Protein AF-A0A2N5UK79-F1 (afdb_monomer_lite)

Organism: NCBI:txid200324

Sequence (112 aa):
MDLDQPKDEDAIMNDSPDMDDNNEEETNSAPAPPPQRLILRLGPHPTQISSSVNPQNILARWTRSAAAFTTGAVEPSTHAQAMASTKHDLWIAAEGRELENMKEHRVWIEIP

Radius of gyration: 33.53 Å; chains: 1; bounding box: 67×70×67 Å

Structure (mmCIF, N/CA/C/O backbone):
data_AF-A0A2N5UK79-F1
#
_entry.id   AF-A0A2N5UK79-F1
#
loop_
_atom_site.group_PDB
_atom_site.id
_atom_site.type_symbol
_atom_site.label_atom_id
_atom_site.label_alt_id
_atom_site.label_comp_id
_atom_site.label_asym_id
_atom_site.label_entity_id
_atom_site.label_seq_id
_atom_site.pdbx_PDB_ins_code
_atom_site.Cartn_x
_atom_site.Cartn_y
_atom_site.Cartn_z
_atom_site.occupancy
_atom_site.B_iso_or_equiv
_atom_site.auth_seq_id
_atom_site.auth_comp_id
_atom_site.auth_asym_id
_atom_site.auth_atom_id
_atom_site.pdbx_PDB_model_num
ATOM 1 N N . MET A 1 1 ? 26.644 45.780 -2.746 1.00 44.78 1 MET A N 1
ATOM 2 C CA . MET A 1 1 ? 25.693 46.239 -3.768 1.00 44.78 1 MET A CA 1
ATOM 3 C C . MET A 1 1 ? 26.014 45.384 -4.982 1.00 44.78 1 MET A C 1
ATOM 5 O O . MET A 1 1 ? 27.130 45.495 -5.460 1.00 44.78 1 MET A O 1
ATOM 9 N N . ASP A 1 2 ? 25.245 44.371 -5.366 1.00 47.16 2 ASP A N 1
ATOM 10 C CA . ASP A 1 2 ? 23.811 44.168 -5.168 1.00 47.16 2 ASP A CA 1
ATOM 11 C C . ASP A 1 2 ? 23.435 42.680 -5.202 1.00 47.16 2 ASP A C 1
ATOM 13 O O . ASP A 1 2 ? 24.169 41.850 -5.735 1.00 47.16 2 ASP A O 1
ATOM 17 N N . LEU A 1 3 ? 22.318 42.370 -4.540 1.00 53.75 3 LEU A N 1
ATOM 18 C CA . LEU A 1 3 ? 21.673 41.063 -4.504 1.00 53.75 3 LEU A CA 1
ATOM 19 C C . LEU A 1 3 ? 20.968 40.806 -5.843 1.00 53.75 3 LEU A C 1
ATOM 21 O O . LEU A 1 3 ? 20.101 41.590 -6.224 1.00 53.75 3 LEU A O 1
ATOM 25 N N . ASP A 1 4 ? 21.257 39.677 -6.488 1.00 54.53 4 ASP A N 1
ATOM 26 C CA . ASP A 1 4 ? 20.405 39.138 -7.550 1.00 54.53 4 ASP A CA 1
ATOM 27 C C . ASP A 1 4 ? 19.260 38.336 -6.922 1.00 54.53 4 ASP A C 1
ATOM 29 O O . ASP A 1 4 ? 19.418 37.207 -6.455 1.00 54.53 4 ASP A O 1
ATOM 33 N N . GLN A 1 5 ? 18.095 38.974 -6.891 1.00 59.84 5 GLN A N 1
ATOM 34 C CA . GLN A 1 5 ? 16.809 38.415 -6.501 1.00 59.84 5 GLN A CA 1
ATOM 35 C C . GLN A 1 5 ? 16.003 38.209 -7.799 1.00 59.84 5 GLN A C 1
ATOM 37 O O . GLN A 1 5 ? 15.756 39.197 -8.499 1.00 59.84 5 GLN A O 1
ATOM 42 N N . PRO A 1 6 ? 15.618 36.981 -8.193 1.00 58.03 6 PRO A N 1
ATOM 43 C CA . PRO A 1 6 ? 14.696 36.815 -9.308 1.00 58.03 6 PRO A CA 1
ATOM 44 C C . PRO A 1 6 ? 13.306 37.322 -8.904 1.00 58.03 6 PRO A C 1
ATOM 46 O O . PRO A 1 6 ? 12.846 37.107 -7.784 1.00 58.03 6 PRO A O 1
ATOM 49 N N . LYS A 1 7 ? 12.710 38.070 -9.832 1.00 55.88 7 LYS A N 1
ATOM 50 C CA . LYS A 1 7 ? 11.483 38.855 -9.705 1.00 55.88 7 LYS A CA 1
ATOM 51 C C . LYS A 1 7 ? 10.259 37.955 -9.566 1.00 55.88 7 LYS A C 1
ATOM 53 O O . LYS A 1 7 ? 10.086 37.032 -10.350 1.00 55.88 7 LYS A O 1
ATOM 58 N N . ASP A 1 8 ? 9.393 38.309 -8.625 1.00 51.81 8 ASP A N 1
ATOM 59 C CA . ASP A 1 8 ? 8.009 37.850 -8.556 1.00 51.81 8 ASP A CA 1
ATOM 60 C C . ASP A 1 8 ? 7.259 38.307 -9.820 1.00 51.81 8 ASP A C 1
ATOM 62 O O . ASP A 1 8 ? 7.079 39.507 -10.042 1.00 51.81 8 ASP A O 1
ATOM 66 N N . GLU A 1 9 ? 6.839 37.363 -10.661 1.00 59.91 9 GLU A N 1
ATOM 67 C CA . GLU A 1 9 ? 6.127 37.626 -11.921 1.00 59.91 9 GLU A CA 1
ATOM 68 C C . GLU A 1 9 ? 4.672 37.121 -11.940 1.00 59.91 9 GLU A C 1
ATOM 70 O O . GLU A 1 9 ? 4.070 37.001 -13.000 1.00 59.91 9 GLU A O 1
ATOM 75 N N . ASP A 1 10 ? 4.056 36.955 -10.763 1.00 54.78 10 ASP A N 1
ATOM 76 C CA . ASP A 1 10 ? 2.658 36.497 -10.628 1.00 54.78 10 ASP A CA 1
ATOM 77 C C . ASP A 1 10 ? 1.663 37.579 -10.162 1.00 54.78 10 ASP A C 1
ATOM 79 O O . ASP A 1 10 ? 0.527 37.290 -9.782 1.00 54.78 10 ASP A O 1
ATOM 83 N N . ALA A 1 11 ? 2.040 38.855 -10.207 1.00 58.62 11 ALA A N 1
ATOM 84 C CA . ALA A 1 11 ? 1.110 39.947 -9.943 1.00 58.62 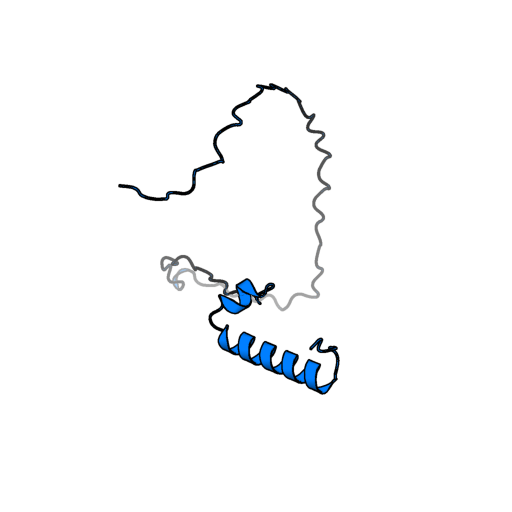11 ALA A CA 1
ATOM 85 C C . ALA A 1 11 ? 0.620 40.544 -11.265 1.00 58.62 11 ALA A C 1
ATOM 87 O O . ALA A 1 11 ? 1.346 41.326 -11.864 1.00 58.62 11 ALA A O 1
ATOM 88 N N . ILE A 1 12 ? -0.585 40.155 -11.702 1.00 54.00 12 ILE A N 1
ATOM 89 C CA . ILE A 1 12 ? -1.654 40.960 -12.340 1.00 54.00 12 ILE A CA 1
ATOM 90 C C . ILE A 1 12 ? -2.626 39.974 -13.011 1.00 54.00 12 ILE A C 1
ATOM 92 O O . ILE A 1 12 ? -2.335 39.458 -14.080 1.00 54.00 12 ILE A O 1
ATOM 96 N N . MET A 1 13 ? -3.788 39.752 -12.394 1.00 54.75 13 MET A N 1
ATOM 97 C CA . MET A 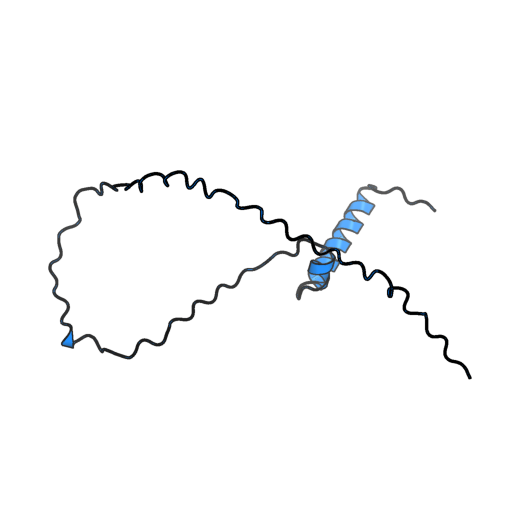1 13 ? -5.101 39.668 -13.057 1.00 54.75 13 MET A CA 1
ATOM 98 C C . MET A 1 13 ? -6.163 39.780 -11.957 1.00 54.75 13 MET A C 1
ATOM 100 O O . MET A 1 13 ? -6.706 38.796 -11.461 1.00 54.75 13 MET A O 1
ATOM 104 N N . ASN A 1 14 ? -6.399 41.018 -11.527 1.00 53.56 14 ASN A N 1
ATOM 105 C CA . ASN A 1 14 ? -7.633 41.392 -10.858 1.00 53.56 14 ASN A CA 1
ATOM 106 C C . ASN A 1 14 ? -8.626 41.759 -11.961 1.00 53.56 14 ASN A C 1
ATOM 108 O O . ASN A 1 14 ? -8.465 42.817 -12.556 1.00 53.56 14 ASN A O 1
ATOM 112 N N . ASP A 1 15 ? -9.597 40.891 -12.226 1.00 53.44 15 ASP A N 1
ATOM 113 C CA . ASP A 1 15 ? -10.836 41.240 -12.922 1.00 53.44 15 ASP A CA 1
ATOM 114 C C . ASP A 1 15 ? -11.929 40.267 -12.466 1.00 53.44 15 ASP A C 1
ATOM 116 O O . ASP A 1 15 ? -12.159 39.206 -13.048 1.00 53.44 15 ASP A O 1
ATOM 120 N N . SER A 1 16 ? -12.594 40.635 -11.371 1.00 57.38 16 SER A N 1
ATOM 121 C CA . SER A 1 16 ? -13.959 40.183 -11.117 1.00 57.38 16 SER A CA 1
ATOM 122 C C . SER A 1 16 ? -14.889 40.837 -12.134 1.00 57.38 16 SER A C 1
ATOM 124 O O . SER A 1 16 ? -14.885 42.062 -12.262 1.00 57.38 16 SER A O 1
ATOM 126 N N . PRO A 1 17 ? -15.795 40.064 -12.734 1.00 58.38 17 PRO A N 1
ATOM 127 C CA . PRO A 1 17 ? -17.143 40.545 -12.959 1.00 58.38 17 PRO A CA 1
ATOM 128 C C . PRO A 1 17 ? -18.096 39.886 -11.956 1.00 58.38 17 PRO A C 1
ATOM 130 O O . PRO A 1 17 ? -18.229 38.663 -11.920 1.00 58.38 17 PRO A O 1
ATOM 133 N N . ASP A 1 18 ? -18.765 40.728 -11.162 1.00 56.41 18 ASP A N 1
ATOM 134 C CA . ASP A 1 18 ? -20.046 40.405 -10.529 1.00 56.41 18 ASP A CA 1
ATOM 135 C C . ASP A 1 18 ? -20.997 39.887 -11.612 1.00 56.41 18 ASP A C 1
ATOM 137 O O . ASP A 1 18 ? -21.378 40.621 -12.527 1.00 56.41 18 ASP A O 1
ATOM 141 N N . MET A 1 19 ? -21.371 38.618 -11.502 1.00 58.22 19 MET A N 1
ATOM 142 C CA . MET A 1 19 ? -22.505 38.043 -12.208 1.00 58.22 19 MET A CA 1
ATOM 143 C C . MET A 1 19 ? -23.392 37.394 -11.152 1.00 58.22 19 MET A C 1
ATOM 145 O O . MET A 1 19 ? -23.223 36.227 -10.801 1.00 58.22 19 MET A O 1
ATOM 149 N N . ASP A 1 20 ? -24.316 38.202 -10.630 1.00 56.81 20 ASP A N 1
ATOM 150 C CA . ASP A 1 20 ? -25.580 37.730 -10.072 1.00 56.81 20 ASP A CA 1
ATOM 151 C C . ASP A 1 20 ? -26.309 36.957 -11.180 1.00 56.81 20 ASP A C 1
ATOM 153 O O . ASP A 1 20 ? -27.075 37.527 -11.958 1.00 56.81 20 ASP A O 1
ATOM 157 N N . ASP A 1 21 ? -26.044 35.656 -11.281 1.00 48.94 21 ASP A N 1
ATOM 158 C CA . ASP A 1 21 ? -26.892 34.748 -12.042 1.00 48.94 21 ASP A CA 1
ATOM 159 C C . ASP A 1 21 ? -27.800 34.017 -11.054 1.00 48.94 21 ASP A C 1
ATOM 161 O O . ASP A 1 21 ? -27.478 32.970 -10.486 1.00 48.94 21 ASP A O 1
ATOM 165 N N . ASN A 1 22 ? -28.930 34.672 -10.790 1.00 56.16 22 ASN A N 1
ATOM 166 C CA . ASN A 1 22 ? -30.083 34.134 -10.090 1.00 56.16 22 ASN A CA 1
ATOM 167 C C . ASN A 1 22 ? -30.681 32.990 -10.924 1.00 56.16 22 ASN A C 1
ATOM 169 O O . ASN A 1 22 ? -31.709 33.159 -11.578 1.00 56.16 22 ASN A O 1
ATOM 173 N N . ASN A 1 23 ? -30.022 31.831 -10.922 1.00 48.59 23 ASN A N 1
ATOM 174 C CA . ASN A 1 23 ? -30.561 30.614 -11.504 1.00 48.59 23 ASN A CA 1
ATOM 175 C C . ASN A 1 23 ? -31.272 29.830 -10.397 1.00 48.59 23 ASN A C 1
ATOM 177 O O . ASN A 1 23 ? -30.676 29.032 -9.671 1.00 48.59 23 ASN A O 1
ATOM 181 N N . GLU A 1 24 ? -32.562 30.119 -10.242 1.00 54.72 24 GLU A N 1
ATOM 182 C CA . GLU A 1 24 ? -33.505 29.311 -9.477 1.00 54.72 24 GLU A CA 1
ATOM 183 C C . GLU A 1 24 ? -33.605 27.929 -10.143 1.00 54.72 24 GLU A C 1
ATOM 185 O O . GLU A 1 24 ? -34.484 27.669 -10.963 1.00 54.7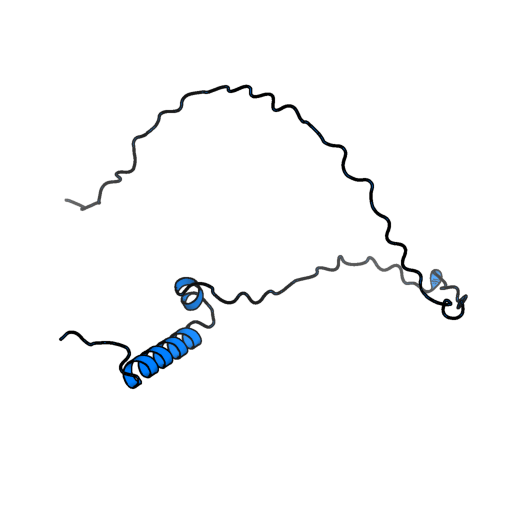2 24 GLU A O 1
ATOM 190 N N . GLU A 1 25 ? -32.668 27.030 -9.828 1.00 52.28 25 GLU A N 1
ATOM 191 C CA . GLU A 1 25 ? -32.786 25.628 -10.209 1.00 52.28 25 GLU A CA 1
ATOM 192 C C . GLU A 1 25 ? -33.968 25.020 -9.451 1.00 52.28 25 GLU A C 1
ATOM 194 O O . GLU A 1 25 ? -33.907 24.707 -8.257 1.00 52.28 25 GLU A O 1
ATOM 199 N N . GLU A 1 26 ? -35.074 24.881 -10.182 1.00 49.59 26 GLU A N 1
ATOM 200 C CA . GLU A 1 26 ? -36.226 24.067 -9.837 1.00 49.59 26 GLU A CA 1
ATOM 201 C C . GLU A 1 26 ? -35.755 22.733 -9.256 1.00 49.59 26 GLU A C 1
ATOM 203 O O . GLU A 1 26 ? -35.251 21.842 -9.945 1.00 49.59 26 GLU A O 1
ATOM 208 N N . THR A 1 27 ? -35.966 22.581 -7.954 1.00 50.59 27 THR A N 1
ATOM 209 C CA . THR A 1 27 ? -35.819 21.316 -7.249 1.00 50.59 27 THR A CA 1
ATOM 210 C C . THR A 1 27 ? -36.926 20.367 -7.707 1.00 50.59 27 THR A C 1
ATOM 212 O O . THR A 1 27 ? -37.905 20.121 -7.005 1.00 50.59 27 THR A O 1
ATOM 215 N N . ASN A 1 28 ? -36.760 19.782 -8.894 1.00 52.56 28 ASN A N 1
ATOM 216 C CA . ASN A 1 28 ? -37.504 18.604 -9.325 1.00 52.56 28 ASN A CA 1
ATOM 217 C C . ASN A 1 28 ? -37.051 17.405 -8.477 1.00 52.56 28 ASN A C 1
ATOM 219 O O . ASN A 1 28 ? -36.313 16.523 -8.918 1.00 52.56 28 ASN A O 1
ATOM 223 N N . SER A 1 29 ? -37.487 17.385 -7.214 1.00 55.38 29 SER A N 1
ATOM 224 C CA . SER A 1 29 ? -37.400 16.218 -6.344 1.00 55.38 29 SER A CA 1
ATOM 225 C C . SER A 1 29 ? -38.327 15.143 -6.898 1.00 55.38 29 SER A C 1
ATOM 227 O O . SER A 1 29 ? -39.511 15.080 -6.565 1.00 55.38 29 SER A O 1
ATOM 229 N N . ALA A 1 30 ? -37.783 14.276 -7.750 1.00 65.19 30 ALA A N 1
ATOM 230 C CA . ALA A 1 30 ? -38.403 12.989 -8.009 1.00 65.19 30 ALA A CA 1
ATOM 231 C C . ALA A 1 30 ? -38.620 12.277 -6.655 1.00 65.19 30 ALA A C 1
ATOM 233 O O . ALA A 1 30 ? -37.705 12.264 -5.824 1.00 65.19 30 ALA A O 1
ATOM 234 N N . PRO A 1 31 ? -39.807 11.703 -6.384 1.00 71.38 31 PRO A N 1
ATOM 235 C CA . PRO A 1 31 ? -40.041 11.005 -5.129 1.00 71.38 31 PRO A CA 1
ATOM 236 C C . PRO A 1 31 ? -39.062 9.833 -5.016 1.00 71.38 31 PRO A C 1
ATOM 238 O O . PRO A 1 31 ? -38.982 8.990 -5.912 1.00 71.38 31 PRO A O 1
ATOM 241 N N . ALA A 1 32 ? -38.309 9.789 -3.915 1.00 72.50 32 ALA A N 1
ATOM 242 C CA . ALA A 1 32 ? -37.408 8.683 -3.625 1.00 72.50 32 ALA A CA 1
ATOM 243 C C . ALA A 1 32 ? -38.187 7.352 -3.675 1.00 72.50 32 ALA A C 1
ATOM 245 O O . ALA A 1 32 ? -39.309 7.286 -3.157 1.00 72.50 32 ALA A O 1
ATOM 246 N N . PRO A 1 33 ? -37.634 6.288 -4.289 1.00 77.31 33 PRO A N 1
ATOM 247 C CA . PRO A 1 33 ? -38.303 4.997 -4.332 1.00 77.31 33 PRO A CA 1
ATOM 248 C C . PRO A 1 33 ? -38.606 4.522 -2.903 1.00 77.31 33 PRO A C 1
ATOM 250 O O . PRO A 1 33 ? -37.778 4.707 -2.005 1.00 77.31 33 PRO A O 1
ATOM 253 N N . PRO A 1 34 ? -39.781 3.914 -2.661 1.00 76.69 34 PRO A N 1
ATOM 254 C CA . PRO A 1 34 ? -40.154 3.470 -1.329 1.00 76.69 34 PRO A CA 1
ATOM 255 C C . PRO A 1 34 ? -39.121 2.464 -0.798 1.00 76.69 34 PRO A C 1
ATOM 257 O O . PRO A 1 34 ? -38.638 1.618 -1.558 1.00 76.69 34 PRO A O 1
ATOM 260 N N . PRO A 1 35 ? -38.779 2.528 0.500 1.00 76.38 35 PRO A N 1
ATOM 261 C CA . PRO A 1 35 ? -37.763 1.669 1.087 1.00 76.38 35 PRO A CA 1
ATOM 262 C C . PRO A 1 35 ? -38.162 0.198 0.936 1.00 76.38 35 PRO A C 1
ATOM 264 O O . PRO A 1 35 ? -39.178 -0.257 1.467 1.00 76.38 35 PRO A O 1
ATOM 267 N N . GLN A 1 36 ? -37.349 -0.561 0.204 1.00 76.88 36 GLN A N 1
ATOM 268 C CA . GLN A 1 36 ? -37.559 -1.991 0.016 1.00 76.88 36 GLN A CA 1
ATOM 269 C C . GLN A 1 36 ? -37.153 -2.731 1.298 1.00 76.88 36 GLN A C 1
ATOM 271 O O . GLN A 1 36 ? -35.985 -2.747 1.682 1.00 76.88 36 GLN A O 1
ATOM 276 N N . ARG A 1 37 ? -38.119 -3.357 1.984 1.00 71.88 37 ARG A N 1
ATOM 277 C CA . ARG A 1 37 ? -37.844 -4.235 3.133 1.00 71.88 37 ARG A CA 1
ATOM 278 C C . ARG A 1 37 ? -37.545 -5.647 2.644 1.00 71.88 37 ARG A C 1
ATOM 280 O O . ARG A 1 37 ? -38.451 -6.373 2.244 1.00 71.88 37 ARG A O 1
ATOM 287 N N . LEU A 1 38 ? -36.284 -6.055 2.739 1.00 75.38 38 LEU A N 1
ATOM 288 C CA . LEU A 1 38 ? -35.888 -7.453 2.590 1.00 75.38 38 LEU A CA 1
ATOM 289 C C . LEU A 1 38 ? -36.250 -8.213 3.876 1.00 75.38 38 LEU A C 1
ATOM 291 O O . LEU A 1 38 ? -35.787 -7.866 4.961 1.00 75.38 38 LEU A O 1
ATOM 295 N N . ILE A 1 39 ? -37.101 -9.236 3.767 1.00 73.56 39 ILE A N 1
ATOM 296 C CA . ILE A 1 39 ? -37.489 -10.093 4.896 1.00 73.56 39 ILE A CA 1
ATOM 297 C C . ILE A 1 39 ? -36.710 -11.404 4.789 1.00 73.56 39 ILE A C 1
ATOM 299 O O . ILE A 1 39 ? -37.031 -12.265 3.970 1.00 73.56 39 ILE A O 1
ATOM 303 N N . LEU A 1 40 ? -35.691 -11.563 5.633 1.00 71.06 40 LEU A N 1
ATOM 304 C CA . LEU A 1 40 ? -34.928 -12.803 5.738 1.00 71.06 40 LEU A CA 1
ATOM 305 C C . LEU A 1 40 ? -35.757 -13.848 6.501 1.00 71.06 40 LEU A C 1
ATOM 307 O O . LEU A 1 40 ? -35.956 -13.742 7.711 1.00 71.06 40 LEU A O 1
ATOM 311 N N . ARG A 1 41 ? -36.262 -14.860 5.790 1.00 70.31 41 ARG A N 1
ATOM 312 C CA . ARG A 1 41 ? -36.949 -16.007 6.398 1.00 70.31 41 ARG A CA 1
ATOM 313 C C . ARG A 1 41 ? -35.915 -16.971 6.974 1.00 70.31 41 ARG A C 1
ATOM 315 O O . ARG A 1 41 ? -35.422 -17.850 6.274 1.00 70.31 41 ARG A O 1
ATOM 322 N N . LEU A 1 42 ? -35.568 -16.779 8.242 1.00 71.38 42 LEU A N 1
ATOM 323 C CA . LEU A 1 42 ? -34.781 -17.752 8.997 1.00 71.38 42 LEU A CA 1
ATOM 324 C C . LEU A 1 42 ? -35.636 -19.010 9.248 1.00 71.38 42 LEU A C 1
ATOM 326 O O . LEU A 1 42 ? -36.843 -18.902 9.473 1.00 71.38 42 LEU A O 1
ATOM 330 N N . GLY A 1 43 ? -35.018 -20.193 9.159 1.00 74.00 43 GLY A N 1
ATOM 331 C CA . GLY A 1 43 ? -35.653 -21.484 9.455 1.00 74.00 43 GLY A CA 1
ATOM 332 C C . GLY A 1 43 ? -36.127 -21.601 10.914 1.00 74.00 43 GLY A C 1
ATOM 333 O O . GLY A 1 43 ? -36.000 -20.637 11.671 1.00 74.00 43 GLY A O 1
ATOM 334 N N . PRO A 1 44 ? -36.683 -22.757 11.330 1.00 71.88 44 PRO A N 1
ATOM 335 C CA . PRO A 1 44 ? -37.211 -22.949 12.682 1.00 71.88 44 PRO A CA 1
ATOM 336 C C . PRO A 1 44 ? -36.199 -22.476 13.731 1.00 71.88 44 PRO A C 1
ATOM 338 O O . PRO A 1 44 ? -35.059 -22.937 13.777 1.00 71.88 44 PRO A O 1
ATOM 341 N N . HIS A 1 45 ? -36.625 -21.475 14.500 1.00 59.44 45 HIS A N 1
ATOM 342 C CA . HIS A 1 45 ? -35.781 -20.735 15.426 1.00 59.44 45 HIS A CA 1
ATOM 343 C C . HIS A 1 45 ? -35.211 -21.694 16.485 1.00 59.44 45 HIS A C 1
ATOM 345 O O . HIS A 1 45 ? -35.967 -22.530 16.991 1.00 59.44 45 HIS A O 1
ATOM 351 N N . PRO A 1 46 ? -33.912 -21.609 16.830 1.00 71.00 46 PRO A N 1
ATOM 352 C CA . PRO A 1 46 ? -33.354 -22.405 17.914 1.00 71.00 46 PRO A CA 1
ATOM 353 C C . PRO A 1 46 ? -34.152 -22.157 19.198 1.00 71.00 46 PRO A C 1
ATOM 355 O O . PRO A 1 46 ? -34.625 -21.047 19.446 1.00 71.00 46 PRO A O 1
ATOM 358 N N . THR A 1 47 ? -34.331 -23.229 19.968 1.00 67.94 47 THR A N 1
ATOM 359 C CA . THR A 1 47 ? -35.106 -23.325 21.208 1.00 67.94 47 THR A CA 1
ATOM 360 C C . THR A 1 47 ? -35.062 -22.025 22.006 1.00 67.94 47 THR A C 1
ATOM 362 O O . THR A 1 47 ? -33.985 -21.556 22.367 1.00 67.94 47 THR A O 1
ATOM 365 N N . GLN A 1 48 ? -36.227 -21.431 22.266 1.00 65.50 48 GLN A N 1
ATOM 366 C CA . GLN A 1 48 ? -36.339 -20.173 22.996 1.00 65.50 48 GLN A CA 1
ATOM 367 C C . GLN A 1 48 ? -35.806 -20.361 24.425 1.00 65.50 48 GLN A C 1
ATOM 369 O O . GLN A 1 48 ? -36.482 -20.913 25.289 1.00 65.50 48 GLN A O 1
ATOM 374 N N . ILE A 1 49 ? -34.571 -19.925 24.675 1.00 71.06 49 ILE A N 1
ATOM 375 C CA . ILE A 1 49 ? -33.976 -19.929 26.011 1.00 71.06 49 ILE A CA 1
ATOM 376 C C . ILE A 1 49 ? -34.516 -18.704 26.750 1.00 71.06 49 ILE A C 1
ATOM 378 O O . ILE A 1 49 ? -34.092 -17.575 26.506 1.00 71.06 49 ILE A O 1
ATOM 382 N N . SER A 1 50 ? -35.467 -18.913 27.658 1.00 73.69 50 SER A N 1
ATOM 383 C CA . SER A 1 50 ? -35.976 -17.866 28.546 1.00 73.69 50 SER A CA 1
ATOM 384 C C . SER A 1 50 ? -35.094 -17.749 29.793 1.00 73.69 50 SER A C 1
ATOM 386 O O . SER A 1 50 ? -35.490 -18.140 30.890 1.00 73.69 50 SER A O 1
ATOM 388 N N . SER A 1 51 ? -33.871 -17.245 29.643 1.00 78.62 51 SER A N 1
ATOM 389 C CA . SER A 1 51 ? -33.048 -16.861 30.794 1.00 78.62 51 SER A CA 1
ATOM 390 C C . SER A 1 51 ? -33.218 -15.370 31.069 1.00 78.62 51 SER A C 1
ATOM 392 O O . SER A 1 51 ? -32.921 -14.545 30.205 1.00 78.62 51 SER A O 1
ATOM 394 N N . SER A 1 52 ? -33.669 -15.006 32.268 1.00 82.81 52 SER A N 1
ATOM 395 C CA . SER A 1 52 ? -33.685 -13.610 32.706 1.00 82.81 52 SER A CA 1
ATOM 396 C C . SER A 1 52 ? -32.292 -13.197 33.175 1.00 82.81 52 SER A C 1
ATOM 398 O O . SER A 1 52 ? -31.739 -13.805 34.093 1.00 82.81 52 SER A O 1
ATOM 400 N N . VAL A 1 53 ? -31.736 -12.141 32.592 1.00 80.69 53 VAL A N 1
ATOM 401 C CA . VAL A 1 53 ? -30.525 -11.509 33.123 1.00 80.69 53 VAL A CA 1
ATOM 402 C C . VAL A 1 53 ? -30.929 -10.638 34.311 1.00 80.69 53 VAL A C 1
ATOM 404 O O . VAL A 1 53 ? -31.783 -9.767 34.165 1.00 80.69 53 VAL A O 1
ATOM 407 N N . ASN A 1 54 ? -30.340 -10.864 35.489 1.00 84.12 54 ASN A N 1
ATOM 408 C CA . ASN A 1 54 ? -30.573 -10.000 36.648 1.00 84.12 54 ASN A CA 1
ATOM 409 C C . ASN A 1 54 ? -29.798 -8.676 36.467 1.00 84.12 54 ASN A C 1
ATOM 411 O O . ASN A 1 54 ? -28.565 -8.704 36.525 1.00 84.12 54 ASN A O 1
ATOM 415 N N . PRO A 1 55 ? -30.473 -7.521 36.297 1.00 77.75 55 PRO A N 1
ATOM 416 C CA . PRO A 1 55 ? -29.801 -6.238 36.098 1.00 77.75 55 PRO A CA 1
ATOM 417 C C . PRO A 1 55 ? -28.992 -5.789 37.322 1.00 77.75 55 PRO A C 1
ATOM 419 O O . PRO A 1 55 ? -28.046 -5.028 37.167 1.00 77.75 55 PRO A O 1
ATOM 422 N N . GLN A 1 56 ? -29.297 -6.291 38.525 1.00 80.50 56 GLN A N 1
ATOM 4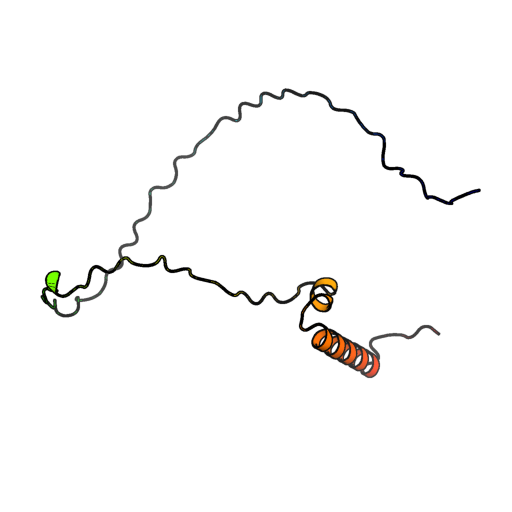23 C CA . GLN A 1 56 ? -28.538 -5.979 39.745 1.00 80.50 56 GLN A CA 1
ATOM 424 C C . GLN A 1 56 ? -27.123 -6.574 39.736 1.00 80.50 56 GLN A C 1
ATOM 426 O O . GLN A 1 56 ? -26.243 -6.068 40.425 1.00 80.50 56 GLN A O 1
ATOM 431 N N . ASN A 1 57 ? -26.890 -7.621 38.936 1.00 74.00 57 ASN A N 1
ATOM 432 C CA . ASN A 1 57 ? -25.562 -8.210 38.747 1.00 74.00 57 ASN A CA 1
ATOM 433 C C . ASN A 1 57 ? -24.751 -7.495 37.654 1.00 74.00 57 ASN A C 1
ATOM 435 O O . ASN A 1 57 ? -23.564 -7.775 37.485 1.00 74.00 57 ASN A O 1
ATOM 439 N N . ILE A 1 58 ? -25.371 -6.589 36.894 1.00 78.56 58 ILE A N 1
ATOM 440 C CA . ILE A 1 58 ? -24.690 -5.816 35.862 1.00 78.56 58 ILE A CA 1
ATOM 441 C C . ILE A 1 58 ? -24.110 -4.579 36.538 1.00 78.56 58 ILE A C 1
ATOM 443 O O . ILE A 1 58 ? -24.827 -3.653 36.910 1.00 78.56 58 ILE A O 1
ATOM 447 N N . LEU A 1 59 ? -22.789 -4.550 36.699 1.00 79.56 59 LEU A N 1
ATOM 448 C CA . LEU A 1 59 ? -22.107 -3.343 37.147 1.00 79.56 59 LEU A CA 1
ATOM 449 C C . LEU A 1 59 ? -22.308 -2.250 36.089 1.00 79.56 59 LEU A C 1
ATOM 451 O O . LEU A 1 59 ? -21.666 -2.279 35.039 1.00 79.56 59 LEU A O 1
ATOM 455 N N . ALA A 1 60 ? -23.169 -1.272 36.378 1.00 68.50 60 ALA A N 1
ATOM 456 C CA . ALA A 1 60 ? -23.314 -0.048 35.596 1.00 68.50 60 ALA A CA 1
ATOM 457 C C . ALA A 1 60 ? -22.057 0.821 35.772 1.00 68.50 60 ALA A C 1
ATOM 459 O O . ALA A 1 60 ? -22.037 1.812 36.499 1.00 68.50 60 ALA A O 1
ATOM 460 N N . ARG A 1 61 ? -20.950 0.398 35.161 1.00 69.19 61 ARG A N 1
ATOM 461 C CA . ARG A 1 61 ? -19.741 1.208 35.058 1.00 69.19 61 ARG A CA 1
ATOM 462 C C . ARG A 1 61 ? -19.914 2.145 33.875 1.00 69.19 61 ARG A C 1
ATOM 464 O O . ARG A 1 61 ? -20.319 1.707 32.804 1.00 69.19 61 ARG A O 1
ATOM 471 N N . TRP A 1 62 ? -19.575 3.416 34.077 1.00 69.31 62 TRP A N 1
ATOM 472 C CA . TRP A 1 62 ? -19.463 4.408 33.012 1.00 69.31 62 TRP A CA 1
ATOM 473 C C . TRP A 1 62 ? -18.665 3.811 31.847 1.00 69.31 62 TRP A C 1
ATOM 475 O O . TRP A 1 62 ? -17.463 3.553 31.972 1.00 69.31 62 TRP A O 1
ATOM 485 N N . THR A 1 63 ? -19.335 3.534 30.731 1.00 64.81 63 THR A N 1
ATOM 486 C CA . THR A 1 63 ? -18.682 3.043 29.520 1.00 64.81 63 THR A CA 1
ATOM 487 C C . THR A 1 63 ? -17.772 4.149 29.015 1.00 64.81 63 THR A C 1
ATOM 489 O O . THR A 1 63 ? -18.240 5.221 28.632 1.00 64.81 63 THR A O 1
ATOM 492 N N . ARG A 1 64 ? -16.455 3.926 29.041 1.00 66.81 64 ARG A N 1
ATOM 493 C CA . ARG A 1 64 ? -15.540 4.793 28.293 1.00 66.81 64 ARG A CA 1
ATOM 494 C C . ARG A 1 64 ? -15.897 4.643 26.817 1.00 66.81 64 ARG A C 1
ATOM 496 O O . ARG A 1 64 ? -16.122 3.521 26.368 1.00 66.81 64 ARG A O 1
ATOM 503 N N . SER A 1 65 ? -15.975 5.758 26.094 1.00 73.88 65 SER A N 1
ATOM 504 C CA . SER A 1 65 ? -16.188 5.734 24.646 1.00 73.88 65 SER A CA 1
ATOM 505 C C . SER A 1 65 ? -15.142 4.822 24.001 1.00 73.88 65 SER A C 1
ATOM 507 O O . SER A 1 65 ? -13.944 4.988 24.247 1.00 73.88 65 SER A O 1
ATOM 509 N N . ALA A 1 66 ? -15.589 3.821 23.245 1.00 72.31 66 ALA A N 1
ATOM 510 C CA . ALA A 1 66 ? -14.696 2.939 22.513 1.00 72.31 66 ALA A CA 1
ATOM 511 C C . ALA A 1 66 ? -14.212 3.681 21.263 1.00 72.31 66 ALA A C 1
ATOM 513 O O . ALA A 1 66 ? -14.984 3.908 20.335 1.00 72.31 66 ALA A O 1
ATOM 514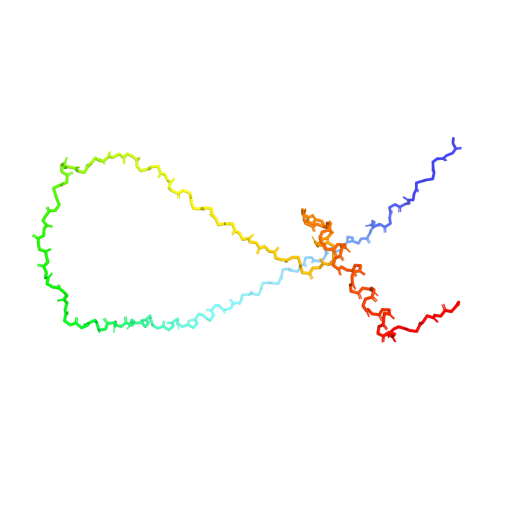 N N . ALA A 1 67 ? -12.941 4.077 21.245 1.00 76.31 67 ALA A N 1
ATOM 515 C CA . ALA A 1 67 ? -12.307 4.577 20.034 1.00 76.31 67 ALA A CA 1
ATOM 516 C C . ALA A 1 67 ? -11.904 3.379 19.165 1.00 76.31 67 ALA A C 1
ATOM 518 O O . ALA A 1 67 ? -11.088 2.554 19.576 1.00 76.31 67 ALA A O 1
ATOM 519 N N . ALA A 1 68 ? -12.493 3.270 17.976 1.00 77.19 68 ALA A N 1
ATOM 520 C CA . ALA A 1 68 ? -12.041 2.334 16.957 1.00 77.19 68 ALA A CA 1
ATOM 521 C C . ALA A 1 68 ? -11.017 3.048 16.066 1.00 77.19 68 ALA A C 1
ATOM 523 O O . ALA A 1 68 ? -11.337 4.060 15.447 1.00 77.19 68 ALA A O 1
ATOM 524 N N . PHE A 1 69 ? -9.790 2.528 16.010 1.00 73.44 69 PHE A N 1
ATOM 525 C CA . PHE A 1 69 ? -8.763 2.999 15.083 1.00 73.44 69 PHE A CA 1
ATOM 526 C C . PHE A 1 69 ? -8.654 2.008 13.929 1.00 73.44 69 PHE A C 1
ATOM 528 O O . PHE A 1 69 ? -8.424 0.819 14.143 1.00 73.44 69 PHE A O 1
ATOM 535 N N . THR A 1 70 ? -8.811 2.495 12.704 1.00 73.94 70 THR A N 1
ATOM 536 C CA . THR A 1 70 ? -8.574 1.712 11.491 1.00 73.94 70 THR A CA 1
ATOM 537 C C . THR A 1 70 ? -7.197 2.054 10.943 1.00 73.94 70 THR A C 1
ATOM 539 O O . THR A 1 70 ? -6.953 3.191 10.546 1.00 73.94 70 THR A O 1
ATOM 542 N N . THR A 1 71 ? -6.294 1.079 10.900 1.00 72.56 71 THR A N 1
ATOM 543 C CA . THR A 1 71 ? -5.007 1.214 10.210 1.00 72.56 71 THR A CA 1
ATOM 544 C C . THR A 1 71 ? -5.137 0.654 8.799 1.00 72.56 71 THR A C 1
ATOM 546 O O . THR A 1 71 ? -5.290 -0.554 8.628 1.00 72.56 71 THR A O 1
ATOM 549 N N . GLY A 1 72 ? -5.095 1.528 7.794 1.00 74.12 72 GLY A N 1
ATOM 550 C CA . GLY A 1 72 ? -5.005 1.143 6.388 1.00 74.12 72 GLY A CA 1
ATOM 551 C C . GLY A 1 72 ? -3.551 1.159 5.930 1.00 74.12 72 GLY A C 1
ATOM 552 O O . GLY A 1 72 ? -2.875 2.175 6.076 1.00 74.12 72 GLY A O 1
ATOM 553 N N . ALA A 1 73 ? -3.065 0.047 5.381 1.00 71.44 73 ALA A N 1
ATOM 554 C CA . ALA A 1 73 ? -1.841 0.064 4.593 1.00 71.44 73 ALA A CA 1
ATOM 555 C C . ALA A 1 73 ? -2.207 0.550 3.185 1.00 71.44 73 ALA A C 1
ATOM 557 O O . ALA A 1 73 ? -2.987 -0.103 2.496 1.00 71.44 73 ALA A O 1
ATOM 558 N N . VAL A 1 74 ? -1.685 1.709 2.787 1.00 72.38 74 VAL A N 1
ATOM 559 C CA . VAL A 1 74 ? -1.819 2.225 1.421 1.00 72.38 74 VAL A CA 1
ATOM 560 C C . VAL A 1 74 ? -0.512 1.931 0.701 1.00 72.38 74 VAL A C 1
ATOM 562 O O . VAL A 1 74 ? 0.553 2.359 1.150 1.00 72.38 74 VAL A O 1
ATOM 565 N N . GLU A 1 75 ? -0.583 1.162 -0.381 1.00 78.19 75 GLU A N 1
ATOM 566 C CA . GLU A 1 75 ? 0.559 1.002 -1.275 1.00 78.19 75 GLU A CA 1
ATOM 567 C C . GLU A 1 75 ? 0.787 2.313 -2.040 1.00 78.19 75 GLU A C 1
ATOM 569 O O . GLU A 1 75 ? -0.182 2.940 -2.480 1.00 78.19 75 GLU A O 1
ATOM 574 N N . PRO A 1 76 ? 2.043 2.770 -2.174 1.00 83.88 76 PRO A N 1
ATOM 575 C CA . PRO A 1 76 ? 2.339 3.986 -2.915 1.00 83.88 76 PRO A CA 1
ATOM 576 C C . PRO A 1 76 ? 1.991 3.782 -4.392 1.00 83.88 76 PRO A C 1
ATOM 578 O O . PRO A 1 76 ? 2.485 2.855 -5.028 1.00 83.88 76 PRO A O 1
ATOM 581 N N . SER A 1 77 ? 1.156 4.658 -4.952 1.00 87.06 77 SER A N 1
ATOM 582 C CA . SER A 1 77 ? 0.736 4.570 -6.358 1.00 87.06 77 SER A CA 1
ATOM 583 C C . 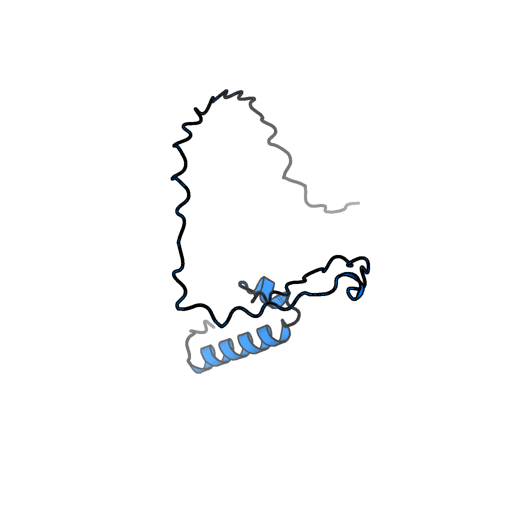SER A 1 77 ? 1.683 5.295 -7.314 1.00 87.06 77 SER A C 1
ATOM 585 O O . SER A 1 77 ? 1.582 5.145 -8.529 1.00 87.06 77 SER A O 1
ATOM 587 N N . THR A 1 78 ? 2.602 6.097 -6.773 1.00 91.44 78 THR A N 1
ATOM 588 C CA . THR A 1 78 ? 3.570 6.883 -7.542 1.00 91.44 78 THR A CA 1
ATOM 589 C C . THR A 1 78 ? 4.977 6.694 -6.994 1.00 91.44 78 THR A C 1
ATOM 591 O O . THR A 1 78 ? 5.166 6.457 -5.799 1.00 91.44 78 THR A O 1
ATOM 594 N N . HIS A 1 79 ? 5.980 6.871 -7.857 1.00 91.94 79 HIS A N 1
ATOM 595 C CA . HIS A 1 79 ? 7.389 6.802 -7.466 1.00 91.94 79 HIS A CA 1
ATOM 596 C C . HIS A 1 79 ? 7.724 7.784 -6.328 1.00 91.94 79 HIS A C 1
ATOM 598 O O . HIS A 1 79 ? 8.355 7.405 -5.346 1.00 91.94 79 HIS A O 1
ATOM 604 N N . ALA A 1 80 ? 7.215 9.021 -6.391 1.00 93.38 80 ALA A N 1
ATOM 605 C CA . ALA A 1 80 ? 7.422 10.013 -5.335 1.00 93.38 80 ALA A CA 1
ATOM 606 C C . ALA A 1 80 ? 6.877 9.545 -3.971 1.00 93.38 80 ALA A C 1
ATOM 608 O O . ALA A 1 80 ? 7.543 9.706 -2.951 1.00 93.38 80 ALA A O 1
ATOM 609 N N . GLN A 1 81 ? 5.698 8.911 -3.946 1.00 92.50 81 GLN A N 1
ATOM 610 C CA . GLN A 1 81 ? 5.141 8.335 -2.717 1.00 92.50 81 GLN A CA 1
ATOM 611 C C . GLN A 1 81 ? 5.945 7.128 -2.220 1.00 92.50 81 GLN A C 1
ATOM 613 O O . GLN A 1 81 ? 6.105 6.959 -1.012 1.00 92.50 81 GLN A O 1
ATOM 618 N N . ALA A 1 82 ? 6.461 6.298 -3.129 1.00 92.94 82 ALA A N 1
ATOM 619 C CA . ALA A 1 82 ? 7.301 5.158 -2.778 1.00 92.94 82 ALA A CA 1
ATOM 620 C C . ALA A 1 82 ? 8.614 5.618 -2.125 1.00 92.94 82 ALA A C 1
ATOM 622 O O . ALA A 1 82 ? 9.007 5.077 -1.091 1.00 92.94 82 ALA A O 1
ATOM 623 N N . MET A 1 83 ? 9.225 6.677 -2.664 1.00 95.12 83 MET A N 1
ATOM 624 C CA . MET A 1 83 ? 10.450 7.275 -2.129 1.00 95.12 83 MET A CA 1
ATOM 625 C C . MET A 1 83 ? 10.234 8.052 -0.826 1.00 95.12 83 MET A C 1
ATOM 627 O O . MET A 1 83 ? 11.120 8.087 0.020 1.00 95.12 83 MET A O 1
ATOM 631 N N . ALA A 1 84 ? 9.050 8.629 -0.612 1.00 91.38 84 ALA A N 1
ATOM 632 C CA . ALA A 1 84 ? 8.691 9.274 0.654 1.00 91.38 84 ALA A CA 1
ATOM 633 C C . ALA A 1 84 ? 8.255 8.276 1.752 1.00 91.38 84 ALA A C 1
ATOM 635 O O . ALA A 1 84 ? 7.986 8.673 2.887 1.00 91.38 84 ALA A O 1
ATOM 636 N N . SER A 1 85 ? 8.144 6.983 1.428 1.00 90.75 85 SER A N 1
ATOM 637 C CA . SER A 1 85 ? 7.701 5.945 2.359 1.00 90.75 85 SER A CA 1
ATOM 638 C C . SER A 1 85 ? 8.804 5.533 3.337 1.00 90.75 85 SER A C 1
ATOM 640 O O . SER A 1 85 ? 9.993 5.526 3.024 1.00 90.75 85 SER A O 1
ATOM 642 N N . THR A 1 86 ? 8.409 5.028 4.507 1.00 92.69 86 THR A N 1
ATOM 643 C CA . THR A 1 86 ? 9.337 4.385 5.456 1.00 92.69 86 THR A CA 1
ATOM 644 C C . THR A 1 86 ? 10.037 3.157 4.873 1.00 92.69 86 THR A C 1
ATOM 646 O O . THR A 1 86 ? 11.055 2.725 5.402 1.00 92.69 86 THR A O 1
ATOM 649 N N . LYS A 1 87 ? 9.510 2.601 3.776 1.00 92.06 87 LYS A N 1
ATOM 650 C CA . LYS A 1 87 ? 10.067 1.453 3.052 1.00 92.06 87 LYS A CA 1
ATOM 651 C C . LYS A 1 87 ? 10.819 1.842 1.770 1.00 92.06 87 LYS A C 1
ATOM 653 O O . LYS A 1 87 ? 11.008 0.977 0.921 1.00 92.06 87 LYS A O 1
ATOM 658 N N . HIS A 1 88 ? 11.216 3.105 1.599 1.00 93.38 88 HIS A N 1
ATOM 659 C CA . HIS A 1 88 ? 11.888 3.583 0.381 1.00 93.38 88 HIS A CA 1
ATOM 660 C C . HIS A 1 88 ? 13.118 2.747 -0.017 1.00 93.38 88 HIS A C 1
ATOM 662 O O . HIS A 1 88 ? 13.265 2.435 -1.193 1.00 93.38 88 HIS A O 1
ATOM 668 N N . ASP A 1 89 ? 13.918 2.266 0.941 1.00 96.75 89 ASP A N 1
ATOM 669 C CA . ASP A 1 89 ? 15.059 1.376 0.665 1.00 96.75 89 ASP A CA 1
ATOM 670 C C . ASP A 1 89 ? 14.658 0.091 -0.084 1.00 96.75 89 ASP A C 1
ATOM 672 O O . ASP A 1 89 ? 15.358 -0.364 -0.990 1.00 96.75 89 ASP A O 1
ATOM 676 N N . LEU A 1 90 ? 13.505 -0.494 0.265 1.00 94.69 90 LEU A N 1
ATOM 677 C CA . LEU A 1 90 ? 12.987 -1.688 -0.410 1.00 94.69 90 LEU A CA 1
ATOM 678 C C . LEU A 1 90 ? 12.542 -1.371 -1.839 1.00 94.69 90 LEU A C 1
ATOM 680 O O . LEU A 1 90 ? 12.726 -2.202 -2.727 1.00 94.69 90 LEU A O 1
ATOM 684 N N . TRP A 1 91 ? 11.985 -0.179 -2.061 1.00 95.06 91 TRP A N 1
ATOM 685 C CA . TRP A 1 91 ? 11.599 0.282 -3.392 1.00 95.06 91 TRP A CA 1
ATOM 686 C C . TRP A 1 91 ? 12.818 0.531 -4.279 1.00 95.06 91 TRP A C 1
ATOM 688 O O . TRP A 1 91 ? 12.834 0.039 -5.402 1.00 95.06 91 TRP A O 1
ATOM 698 N N . ILE A 1 92 ? 13.865 1.177 -3.754 1.00 95.88 92 ILE A N 1
ATOM 699 C CA . ILE A 1 92 ? 15.134 1.397 -4.472 1.00 95.88 92 ILE A CA 1
ATOM 700 C C . ILE A 1 92 ? 15.764 0.057 -4.874 1.00 95.88 92 ILE A C 1
ATOM 702 O O . ILE A 1 92 ? 16.188 -0.126 -6.013 1.00 95.88 92 ILE A O 1
ATOM 706 N N . ALA A 1 93 ? 15.799 -0.914 -3.957 1.00 96.94 93 ALA A N 1
ATOM 707 C CA . ALA A 1 93 ? 16.349 -2.235 -4.249 1.00 96.94 93 ALA A CA 1
ATOM 708 C C . ALA A 1 93 ? 15.523 -3.005 -5.297 1.00 96.94 93 ALA A C 1
ATOM 710 O O . ALA A 1 93 ? 16.089 -3.712 -6.133 1.00 96.94 93 ALA A O 1
ATOM 711 N N . ALA A 1 94 ? 14.193 -2.891 -5.250 1.00 94.62 94 ALA A N 1
ATOM 712 C CA . ALA A 1 94 ? 13.305 -3.518 -6.225 1.00 94.62 94 ALA A CA 1
ATOM 713 C C . ALA A 1 94 ? 13.451 -2.885 -7.616 1.00 94.62 94 ALA A C 1
ATOM 715 O O . ALA A 1 94 ? 13.578 -3.614 -8.597 1.00 94.62 94 ALA A O 1
ATOM 716 N N . GLU A 1 95 ? 13.498 -1.554 -7.692 1.00 94.69 95 GLU A N 1
ATOM 717 C CA . GLU A 1 95 ? 13.733 -0.817 -8.934 1.00 94.69 95 GLU A CA 1
ATOM 718 C C . GLU A 1 95 ? 15.094 -1.169 -9.540 1.00 94.69 95 GLU A C 1
ATOM 720 O O . GLU A 1 95 ? 15.176 -1.501 -10.719 1.00 94.69 95 GLU A O 1
ATOM 725 N N . GLY A 1 96 ? 16.155 -1.198 -8.727 1.00 95.81 96 GLY A N 1
ATOM 726 C CA . GLY A 1 96 ? 17.485 -1.598 -9.184 1.00 95.81 96 GLY A CA 1
ATOM 727 C C . GLY A 1 96 ? 17.507 -3.006 -9.786 1.00 95.81 96 GLY A C 1
ATOM 728 O O . GLY A 1 96 ? 18.118 -3.216 -10.834 1.00 95.81 96 GLY A O 1
ATOM 729 N N . ARG A 1 97 ? 16.789 -3.955 -9.171 1.00 96.38 97 ARG A N 1
ATOM 730 C CA . ARG A 1 97 ? 16.656 -5.320 -9.701 1.00 96.38 97 ARG A CA 1
ATOM 731 C C . ARG A 1 97 ? 15.908 -5.346 -11.030 1.00 96.38 97 ARG A C 1
ATOM 733 O O . ARG A 1 97 ? 16.300 -6.091 -11.921 1.00 96.38 97 ARG A O 1
ATOM 740 N N . GLU A 1 98 ? 14.854 -4.550 -11.169 1.00 94.88 98 GLU A N 1
ATOM 741 C CA . GLU A 1 98 ? 14.115 -4.462 -12.428 1.00 94.88 98 GLU A CA 1
ATOM 742 C C . GLU A 1 98 ? 14.985 -3.864 -13.540 1.00 94.88 98 GLU A C 1
ATOM 744 O O . GLU A 1 98 ? 15.038 -4.411 -14.637 1.00 94.88 98 GLU A O 1
ATOM 749 N N . LEU A 1 99 ? 15.758 -2.812 -13.254 1.00 94.19 99 LEU A N 1
ATOM 750 C CA . LEU A 1 99 ? 16.706 -2.241 -14.216 1.00 94.19 99 LEU A CA 1
ATOM 751 C C . LEU A 1 99 ? 17.765 -3.257 -14.665 1.00 94.19 99 LEU A C 1
ATOM 753 O O . LEU A 1 99 ? 18.107 -3.315 -15.846 1.00 94.19 99 LEU A O 1
ATOM 757 N N . GLU A 1 100 ? 18.290 -4.056 -13.737 1.00 94.56 100 GLU A N 1
ATOM 758 C CA . GLU A 1 100 ? 19.236 -5.128 -14.052 1.00 94.56 100 GLU A CA 1
ATOM 759 C C . GLU A 1 100 ? 18.593 -6.200 -14.942 1.00 94.56 100 GLU A C 1
ATOM 761 O O . GLU A 1 100 ? 19.159 -6.563 -15.972 1.00 94.56 100 GLU A O 1
ATOM 766 N N . ASN A 1 101 ? 17.367 -6.608 -14.614 1.00 95.56 101 ASN A N 1
ATOM 767 C CA . ASN A 1 101 ? 16.572 -7.550 -15.397 1.00 95.56 101 ASN A CA 1
ATOM 768 C C . ASN A 1 101 ? 16.323 -7.034 -16.832 1.00 95.56 101 ASN A C 1
ATOM 770 O O . ASN A 1 101 ? 16.511 -7.747 -17.820 1.00 95.56 101 ASN A O 1
ATOM 774 N N . MET A 1 102 ? 15.982 -5.750 -16.977 1.00 94.00 102 MET A N 1
ATOM 775 C CA . MET A 1 102 ? 15.784 -5.114 -18.283 1.00 94.00 102 MET A CA 1
ATOM 776 C C . MET A 1 102 ? 17.076 -5.052 -19.113 1.00 94.00 102 MET A C 1
ATOM 778 O O . MET A 1 102 ? 17.029 -5.241 -20.334 1.00 94.00 102 MET A O 1
ATOM 782 N N . LYS A 1 103 ? 18.230 -4.824 -18.470 1.00 90.94 103 LYS A N 1
ATOM 783 C CA . LYS A 1 103 ? 19.547 -4.875 -19.126 1.00 90.94 103 LYS A CA 1
ATOM 784 C C . LYS A 1 103 ? 19.909 -6.292 -19.562 1.00 90.94 103 LYS A C 1
ATOM 786 O O . LYS A 1 103 ? 20.342 -6.478 -20.699 1.00 90.94 103 LYS A O 1
ATOM 791 N N . GLU A 1 104 ? 19.698 -7.285 -18.699 1.00 92.81 104 GLU A N 1
ATOM 792 C CA . GLU A 1 104 ? 19.959 -8.698 -18.998 1.00 92.81 104 GLU A CA 1
ATOM 793 C C . GLU A 1 104 ? 19.156 -9.162 -20.220 1.00 92.81 104 GLU A C 1
ATOM 795 O O . GLU A 1 104 ? 19.700 -9.763 -21.151 1.00 92.81 104 GLU A O 1
ATOM 800 N N . HIS A 1 105 ? 17.879 -8.786 -20.276 1.00 93.38 105 HIS A N 1
ATOM 801 C CA . HIS A 1 105 ? 16.997 -9.103 -21.394 1.00 93.38 105 HIS A CA 1
ATOM 802 C C . HIS A 1 105 ? 17.168 -8.193 -22.618 1.00 93.38 105 HIS A C 1
ATOM 804 O O . HIS A 1 105 ? 16.434 -8.354 -23.594 1.00 93.38 105 HIS A O 1
ATOM 810 N N . ARG A 1 106 ? 18.148 -7.273 -22.606 1.00 88.56 106 ARG A N 1
ATOM 811 C CA . ARG A 1 106 ? 18.440 -6.324 -23.698 1.00 88.56 106 ARG A CA 1
ATOM 812 C C . ARG A 1 106 ? 17.193 -5.587 -24.187 1.00 88.56 106 ARG A C 1
ATOM 814 O O . ARG A 1 106 ? 17.010 -5.375 -25.384 1.00 88.56 106 ARG A O 1
ATOM 821 N N . VAL A 1 107 ? 16.324 -5.211 -23.250 1.00 91.81 107 VAL A N 1
ATOM 822 C CA . VAL A 1 107 ? 15.079 -4.493 -23.557 1.00 91.81 107 VAL A CA 1
ATOM 823 C C . VAL A 1 107 ? 15.387 -3.086 -24.079 1.00 91.81 107 VAL A C 1
ATOM 825 O O . VAL A 1 107 ? 14.595 -2.514 -24.826 1.00 91.81 107 VAL A O 1
ATOM 828 N N . TRP A 1 108 ? 16.543 -2.526 -23.713 1.00 87.75 108 TRP A N 1
ATOM 829 C CA . TRP A 1 108 ? 16.959 -1.173 -24.076 1.00 87.75 108 TRP A CA 1
ATOM 830 C C . TRP A 1 108 ? 18.110 -1.163 -25.078 1.00 87.75 108 TRP A C 1
ATOM 832 O O . TRP A 1 108 ? 19.015 -1.995 -25.029 1.00 87.75 108 TRP A O 1
ATOM 842 N N . ILE A 1 109 ? 18.071 -0.178 -25.976 1.00 82.88 109 ILE A N 1
ATOM 843 C CA . ILE A 1 109 ? 19.167 0.147 -26.887 1.00 82.88 109 ILE A CA 1
ATOM 844 C C . ILE A 1 109 ? 19.950 1.286 -26.238 1.00 82.88 109 ILE A C 1
ATOM 846 O O . ILE A 1 109 ? 19.426 2.390 -26.092 1.00 82.88 109 ILE A O 1
ATOM 850 N N . GLU A 1 110 ? 21.188 1.018 -25.835 1.00 79.88 110 GLU A N 1
ATOM 851 C CA . GLU A 1 110 ? 22.087 2.058 -25.337 1.00 79.88 110 GLU A CA 1
ATOM 852 C C . GLU A 1 110 ? 22.590 2.891 -26.523 1.00 79.88 110 GLU A C 1
ATOM 854 O O . GLU A 1 110 ? 23.153 2.356 -27.482 1.00 79.88 110 GLU A O 1
ATOM 859 N N . ILE A 1 111 ? 22.341 4.201 -26.480 1.00 81.06 111 ILE A N 1
ATOM 860 C CA . ILE A 1 111 ? 22.899 5.154 -27.442 1.00 81.06 111 ILE A CA 1
ATOM 861 C C . ILE A 1 111 ? 24.237 5.642 -26.855 1.00 81.06 111 ILE A C 1
ATOM 863 O O . ILE A 1 111 ? 24.218 6.118 -25.718 1.00 81.06 111 ILE A O 1
ATOM 867 N N . PRO A 1 112 ? 25.368 5.489 -27.574 1.00 75.31 112 PRO A N 1
ATOM 868 C CA . PRO A 1 112 ? 26.693 5.883 -27.092 1.00 75.31 112 PRO A CA 1
ATOM 869 C C . PRO A 1 112 ? 26.881 7.396 -26.941 1.00 75.31 112 PRO A C 1
ATOM 871 O O . PRO A 1 112 ? 26.231 8.157 -27.697 1.00 75.31 112 PRO A O 1
#

Secondary structure (DSSP, 8-state):
-----------------------------PPPPPP--------SPP----PPP-GGGS--------PPPP---PPPSSHHHHHTSTTHHHHHHHHHHHHHHHHHTT-S----

pLDDT: mean 74.4, std 15.0, range [44.78, 96.94]

Foldseek 3Di:
DDDDDDDDPPDDDDDDDDDPPPPPPPPPPDPDPPDDDDDDDDPDDPDDDPDDDDVVPPPPDDDDDDDDDDDDDDDDPDLVSCCVDPCVVVVVVVVVVVVVVCVVVVVDDDDD